Protein AF-A0A1G5LNW1-F1 (afdb_monomer)

Foldseek 3Di:
DVVVCCCVPPVVVVLVPDDQLSSLVVVLVVVVVVCVPLVVVLVVQLVVLVVVCVVVVDCVSNVRSCVSCVCVVCCVPPVVVVVVVSNPDNSVRGDDPDDPDPD

Radius of gyration: 18.61 Å; Cα contacts (8 Å, |Δi|>4): 54; chains: 1; bounding box: 40×34×56 Å

Mean pr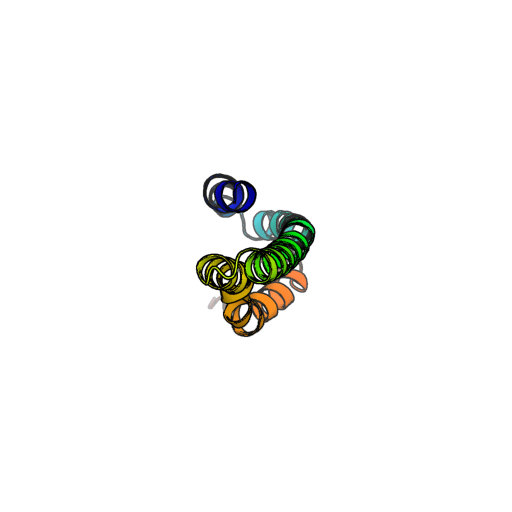edicted aligned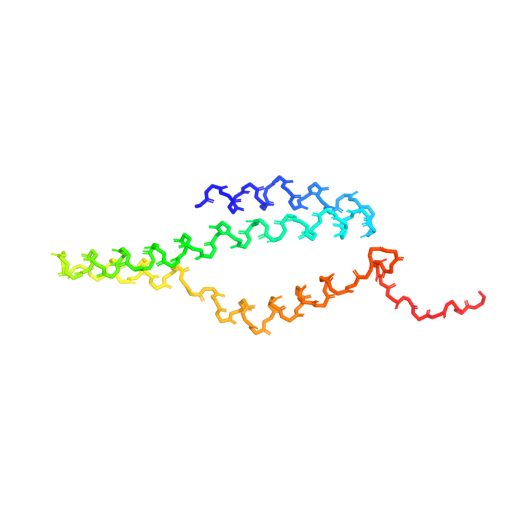 error: 5.72 Å

Solvent-accessible surface area (backbone atoms only — not comparable to full-atom values): 5802 Å² total; per-residue (Å²): 113,70,67,62,50,44,41,66,69,51,50,48,59,58,42,70,74,45,56,50,36,62,29,47,58,53,45,52,62,50,50,56,54,51,47,68,55,49,54,58,51,31,52,51,48,24,53,51,18,48,56,47,19,74,73,65,76,41,67,69,28,45,54,55,14,50,61,50,53,64,60,45,65,57,38,62,73,55,47,45,60,52,51,53,50,59,67,70,50,53,39,94,68,45,64,81,86,66,76,76,75,88,124

InterPro domains:
  IPR013901 Anthrone oxygenase [PF08592] (27-94)

Secondary structure (DSSP, 8-state):
-HHHHHIIIIIHHHHTTS-HHHHHHHHHHHHHHHHHHHHHHHHHHHHHHHHHHHHH--THHHHHHHHHHTTHHHIIIIIHHHHHHHHHS-GGG-S--------

Sequence (103 aa):
MTAALYINVAEQPARLGLDDHALLTEWKPSYKHGLAMQAPLAVLGFLLGLAAWWQAEHVGWVIGALLMIANWPVTFFAIMPTNNRLMATDPAAAGVALPLKAR

Organism: NCBI:txid549386

pLDDT: mean 90.23, std 12.16, range [39.91, 97.62]

Structure (mmCIF, N/CA/C/O backbone):
data_AF-A0A1G5LNW1-F1
#
_entry.id   AF-A0A1G5LNW1-F1
#
loop_
_atom_site.group_PDB
_atom_site.id
_atom_site.type_symbol
_atom_site.label_atom_id
_atom_site.label_alt_id
_atom_site.label_comp_id
_atom_site.label_asym_id
_atom_site.label_entity_id
_atom_site.label_seq_id
_atom_site.pdbx_PDB_ins_code
_atom_site.Cartn_x
_atom_site.Cartn_y
_atom_site.Cartn_z
_atom_site.occupancy
_atom_site.B_iso_or_equiv
_atom_site.auth_seq_id
_atom_site.auth_comp_id
_atom_site.auth_asym_id
_atom_sit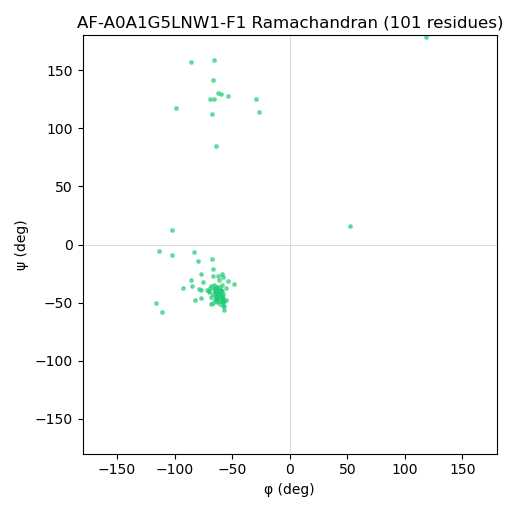e.auth_atom_id
_atom_site.pdbx_PDB_model_num
ATOM 1 N N . MET A 1 1 ? -6.920 9.083 1.286 1.00 59.88 1 MET A N 1
ATOM 2 C CA . MET A 1 1 ? -7.738 8.779 0.087 1.00 59.88 1 MET A CA 1
ATOM 3 C C . MET A 1 1 ? -7.144 9.359 -1.200 1.00 59.88 1 MET A C 1
ATOM 5 O O . MET A 1 1 ? -7.049 8.634 -2.179 1.00 59.88 1 MET A O 1
ATOM 9 N N . THR A 1 2 ? -6.677 10.613 -1.207 1.00 75.12 2 THR A N 1
ATOM 10 C CA . THR A 1 2 ? -6.108 11.288 -2.397 1.00 75.12 2 THR A CA 1
ATOM 11 C C . THR A 1 2 ? -4.884 10.589 -3.005 1.00 75.12 2 THR A C 1
ATOM 13 O O . THR A 1 2 ? -4.818 10.441 -4.219 1.00 75.12 2 THR A O 1
ATOM 16 N N . ALA A 1 3 ? -3.959 10.082 -2.183 1.00 84.00 3 ALA A N 1
ATOM 17 C CA . ALA A 1 3 ? -2.774 9.371 -2.677 1.00 84.00 3 ALA A CA 1
ATOM 18 C C . ALA A 1 3 ? -3.114 8.087 -3.453 1.00 84.00 3 ALA A C 1
ATOM 20 O O . ALA A 1 3 ? -2.548 7.835 -4.509 1.00 84.00 3 ALA A O 1
ATOM 21 N N . ALA A 1 4 ? -4.065 7.288 -2.959 1.00 86.25 4 ALA A N 1
ATOM 22 C CA . ALA A 1 4 ? -4.487 6.066 -3.643 1.00 86.25 4 ALA A CA 1
ATOM 23 C C . ALA A 1 4 ? -5.140 6.372 -5.000 1.00 86.25 4 ALA A C 1
ATOM 25 O O . ALA A 1 4 ? -4.891 5.662 -5.969 1.00 86.25 4 ALA A O 1
ATOM 26 N N . LEU A 1 5 ? -5.929 7.448 -5.091 1.00 91.94 5 LEU A N 1
ATOM 27 C CA . LEU A 1 5 ? -6.514 7.885 -6.361 1.00 91.94 5 LEU A CA 1
ATOM 28 C C . LEU A 1 5 ? -5.435 8.302 -7.362 1.00 91.94 5 LEU A C 1
ATOM 30 O O . LEU A 1 5 ? -5.467 7.843 -8.498 1.00 91.94 5 LEU A O 1
ATOM 34 N N . TYR A 1 6 ? -4.456 9.104 -6.936 1.00 91.19 6 TYR A N 1
ATOM 35 C CA . TYR A 1 6 ? -3.338 9.494 -7.796 1.00 91.19 6 TYR A CA 1
ATOM 36 C C . TYR A 1 6 ? -2.566 8.278 -8.322 1.00 91.19 6 TYR A C 1
ATOM 38 O O . TYR A 1 6 ? -2.321 8.187 -9.525 1.00 91.19 6 TYR A O 1
ATOM 46 N N . ILE A 1 7 ? -2.252 7.318 -7.443 1.00 91.12 7 ILE A N 1
ATOM 47 C CA . ILE A 1 7 ? -1.539 6.097 -7.832 1.00 91.12 7 ILE A CA 1
ATOM 48 C C . ILE A 1 7 ? -2.308 5.350 -8.928 1.00 91.12 7 ILE A C 1
ATOM 50 O O . ILE A 1 7 ? -1.727 4.989 -9.943 1.00 91.12 7 ILE A O 1
ATOM 54 N N . ASN A 1 8 ? -3.616 5.145 -8.752 1.00 91.88 8 ASN A N 1
ATOM 55 C CA . ASN A 1 8 ? -4.409 4.344 -9.689 1.00 91.88 8 ASN A CA 1
ATOM 56 C C . ASN A 1 8 ? -4.729 5.078 -11.003 1.00 91.88 8 ASN A C 1
ATOM 58 O O . ASN A 1 8 ? -4.849 4.435 -12.040 1.00 91.88 8 ASN A O 1
ATOM 62 N N . VAL A 1 9 ? -4.890 6.404 -10.971 1.00 94.81 9 VAL A N 1
ATOM 63 C CA . VAL A 1 9 ? -5.329 7.191 -12.138 1.00 94.81 9 VAL A CA 1
ATOM 64 C C . VAL A 1 9 ? -4.159 7.728 -12.956 1.00 94.81 9 VAL A C 1
ATOM 66 O O . VAL A 1 9 ? -4.252 7.786 -14.178 1.00 94.81 9 VAL A O 1
ATOM 69 N N . ALA A 1 10 ? -3.074 8.139 -12.303 1.00 94.38 10 ALA A N 1
ATOM 70 C CA . ALA A 1 10 ? -1.952 8.797 -12.964 1.00 94.38 10 ALA A CA 1
ATOM 71 C C . ALA A 1 10 ? -0.708 7.907 -12.974 1.00 94.38 10 ALA A C 1
ATOM 73 O O . ALA A 1 10 ? -0.197 7.566 -14.038 1.00 94.38 10 ALA A O 1
ATOM 74 N N . GLU A 1 11 ? -0.238 7.505 -11.793 1.00 93.88 11 GLU A N 1
ATOM 75 C CA . GLU A 1 11 ? 1.067 6.855 -11.646 1.00 93.88 11 GLU A CA 1
ATOM 76 C C . GLU A 1 11 ? 1.112 5.473 -12.306 1.00 93.88 11 GLU A C 1
ATOM 78 O O . GLU A 1 11 ? 2.003 5.185 -13.099 1.00 93.88 11 GLU A O 1
ATOM 83 N N . GLN A 1 12 ? 0.139 4.613 -12.005 1.00 94.19 12 GLN A N 1
ATOM 84 C CA . GLN A 1 12 ? 0.114 3.240 -12.490 1.00 94.19 12 GLN A CA 1
ATOM 85 C C . GLN A 1 12 ? -0.116 3.156 -14.006 1.00 94.19 12 GLN A C 1
ATOM 87 O O . GLN A 1 12 ? 0.642 2.433 -14.652 1.00 94.19 12 GLN A O 1
ATOM 92 N N . PRO A 1 13 ? -1.065 3.892 -14.618 1.00 96.00 13 PRO A N 1
ATOM 93 C CA . PRO A 1 13 ? -1.207 3.896 -16.073 1.00 96.00 13 PRO A CA 1
ATOM 94 C C . PRO A 1 13 ? 0.033 4.430 -16.794 1.00 96.00 13 PRO A C 1
ATOM 96 O O . PRO A 1 13 ? 0.450 3.841 -17.787 1.00 96.00 13 PRO A O 1
ATOM 99 N N . ALA A 1 14 ? 0.658 5.495 -16.279 1.00 95.25 14 ALA A N 1
ATOM 100 C CA . ALA A 1 14 ? 1.889 6.031 -16.858 1.00 95.25 14 ALA A CA 1
ATOM 101 C C . ALA A 1 14 ? 3.048 5.025 -16.762 1.00 95.25 14 ALA A C 1
ATOM 103 O O . ALA A 1 14 ? 3.759 4.805 -17.740 1.00 95.25 14 ALA A O 1
ATOM 104 N N . ARG A 1 15 ? 3.196 4.362 -15.609 1.00 95.44 15 ARG A N 1
ATOM 105 C CA . ARG A 1 15 ? 4.203 3.320 -15.374 1.00 95.44 15 ARG A CA 1
ATOM 106 C C . ARG A 1 15 ? 4.047 2.129 -16.319 1.00 95.44 15 ARG A C 1
ATOM 108 O O . ARG A 1 15 ? 5.046 1.615 -16.803 1.00 95.44 15 ARG A O 1
ATOM 115 N N . LEU A 1 16 ? 2.817 1.686 -16.584 1.00 95.00 16 LEU A N 1
ATOM 116 C CA . LEU A 1 16 ? 2.549 0.552 -17.480 1.00 95.00 16 LEU A CA 1
ATOM 117 C C . LEU A 1 16 ? 2.892 0.838 -18.952 1.00 95.00 16 LEU A C 1
ATOM 119 O O . LEU A 1 16 ? 2.932 -0.094 -19.748 1.00 95.00 16 LEU A O 1
ATOM 123 N N . GLY A 1 17 ? 3.138 2.100 -19.319 1.00 94.69 17 GLY A N 1
ATOM 124 C CA . GLY A 1 17 ? 3.643 2.474 -20.641 1.00 94.69 17 GLY A CA 1
ATOM 125 C C . GLY A 1 17 ? 5.165 2.359 -20.800 1.00 94.69 17 GLY A C 1
ATOM 126 O O . GLY A 1 17 ? 5.664 2.577 -21.902 1.00 94.69 17 GLY A O 1
ATOM 127 N N . LEU A 1 18 ? 5.903 2.062 -19.725 1.00 94.81 18 LEU A N 1
ATOM 128 C CA . LEU A 1 18 ? 7.360 1.902 -19.739 1.00 94.81 18 LEU A CA 1
ATOM 129 C C . LEU A 1 18 ? 7.763 0.468 -20.115 1.00 94.81 18 LEU A C 1
ATOM 131 O O . LEU A 1 18 ? 6.993 -0.470 -19.920 1.00 94.81 18 LEU A O 1
ATOM 135 N N . ASP A 1 19 ? 8.991 0.290 -20.613 1.00 95.50 19 ASP A N 1
ATOM 136 C CA . ASP A 1 19 ? 9.591 -1.043 -20.740 1.00 95.50 19 ASP A CA 1
ATOM 137 C C . ASP A 1 19 ? 9.838 -1.678 -19.360 1.00 95.50 19 ASP A C 1
ATOM 139 O O . ASP A 1 19 ? 9.945 -0.972 -18.356 1.00 95.50 19 ASP A O 1
ATOM 143 N N . ASP A 1 20 ? 9.960 -3.007 -19.299 1.00 94.50 20 ASP A N 1
ATOM 144 C CA . ASP A 1 20 ? 10.048 -3.754 -18.035 1.00 94.50 20 ASP A CA 1
ATOM 145 C C . ASP A 1 20 ? 11.189 -3.273 -17.119 1.00 94.50 20 ASP A C 1
ATOM 147 O O . ASP A 1 20 ? 11.018 -3.196 -15.896 1.00 94.50 20 ASP A O 1
ATOM 151 N N . HIS A 1 21 ? 12.341 -2.907 -17.691 1.00 94.56 21 HIS A N 1
ATOM 152 C CA . HIS A 1 21 ? 13.481 -2.405 -16.927 1.00 94.56 21 HIS A CA 1
ATOM 153 C C . HIS A 1 21 ? 13.165 -1.034 -16.319 1.00 94.56 21 HIS A C 1
ATOM 155 O O . HIS A 1 21 ? 13.346 -0.829 -15.113 1.00 94.56 21 HIS A O 1
ATOM 161 N N . ALA A 1 22 ? 12.687 -0.085 -17.129 1.00 94.94 22 ALA A N 1
ATOM 162 C CA . ALA A 1 22 ? 12.323 1.251 -16.662 1.00 94.94 22 ALA A CA 1
ATOM 163 C C . ALA A 1 22 ? 11.152 1.213 -15.664 1.00 94.94 22 ALA A C 1
ATOM 165 O O . ALA A 1 22 ? 11.202 1.882 -14.628 1.00 94.94 22 ALA A O 1
ATOM 166 N N . LEU A 1 23 ? 10.153 0.367 -15.922 1.00 96.19 23 LEU A N 1
ATOM 167 C CA . LEU A 1 23 ? 9.011 0.117 -15.048 1.00 96.19 23 LEU A CA 1
ATOM 168 C C . LEU A 1 23 ? 9.469 -0.352 -13.670 1.00 96.19 23 LEU A C 1
ATOM 170 O O . LEU A 1 23 ? 9.074 0.231 -12.659 1.00 96.19 23 LEU A O 1
ATOM 174 N N . LEU A 1 24 ? 10.309 -1.391 -13.605 1.00 96.00 24 LEU A N 1
ATOM 175 C CA . LEU A 1 24 ? 10.765 -1.934 -12.327 1.00 96.00 24 LEU A CA 1
ATOM 176 C C . LEU A 1 24 ? 11.694 -0.956 -11.594 1.00 96.00 24 LEU A C 1
ATOM 178 O O . LEU A 1 24 ? 11.635 -0.846 -10.366 1.00 96.00 24 LEU A O 1
ATOM 182 N N . THR A 1 25 ? 12.521 -0.222 -12.342 1.00 96.19 25 THR A N 1
ATOM 183 C CA . THR A 1 25 ? 13.416 0.808 -11.800 1.00 96.19 25 THR A CA 1
ATOM 184 C C . THR A 1 25 ? 12.637 1.920 -11.106 1.00 96.19 25 THR A C 1
ATOM 186 O O . THR A 1 25 ? 13.013 2.317 -10.005 1.00 96.19 25 THR A O 1
ATOM 189 N N . GLU A 1 26 ? 11.545 2.402 -11.705 1.00 95.94 26 GLU A N 1
ATOM 190 C CA . GLU A 1 26 ? 10.699 3.448 -11.119 1.00 95.94 26 GLU A CA 1
ATOM 191 C C . GLU A 1 26 ? 9.790 2.898 -10.006 1.00 95.94 26 GLU A C 1
ATOM 193 O O . GLU A 1 26 ? 9.647 3.517 -8.947 1.00 95.94 26 GLU A O 1
ATOM 198 N N . TRP A 1 27 ? 9.243 1.692 -10.181 1.00 96.00 27 TRP A N 1
ATOM 199 C CA . TRP A 1 27 ? 8.320 1.096 -9.217 1.00 96.00 27 TRP A CA 1
ATOM 200 C C . TRP A 1 27 ? 8.957 0.879 -7.839 1.00 96.00 27 TRP A C 1
ATOM 202 O O . TRP A 1 27 ? 8.314 1.124 -6.817 1.00 96.00 27 TRP A O 1
ATOM 21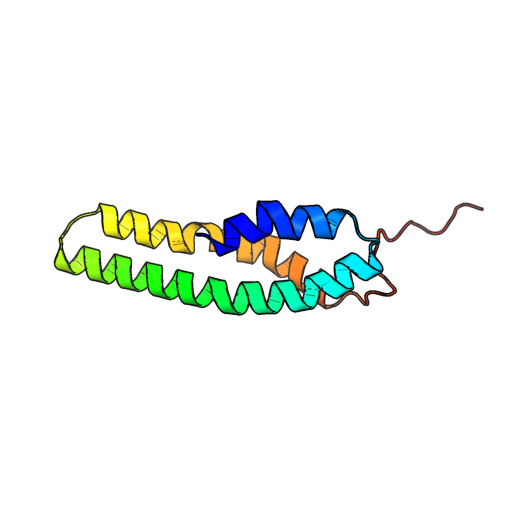2 N N . LYS A 1 28 ? 10.224 0.443 -7.776 1.00 95.94 28 LYS A N 1
ATOM 213 C CA . LYS A 1 28 ? 10.912 0.151 -6.505 1.00 95.94 28 LYS A CA 1
ATOM 214 C C . LYS A 1 28 ? 10.952 1.346 -5.537 1.00 95.94 28 LYS A C 1
ATOM 216 O O . LYS A 1 28 ? 10.517 1.188 -4.390 1.00 95.94 28 LYS A O 1
ATOM 221 N N . PRO A 1 29 ? 11.480 2.526 -5.916 1.00 95.19 29 PRO A N 1
ATOM 222 C CA . PRO A 1 29 ? 11.446 3.692 -5.049 1.00 95.19 29 PRO A CA 1
ATOM 223 C C . PRO A 1 29 ? 10.013 4.171 -4.804 1.00 95.19 29 PRO A C 1
ATOM 225 O O . PRO A 1 29 ? 9.715 4.478 -3.650 1.00 95.19 29 PRO A O 1
ATOM 228 N N . SER A 1 30 ? 9.116 4.181 -5.800 1.00 93.44 30 SER A N 1
ATOM 229 C CA . SER A 1 30 ? 7.722 4.600 -5.569 1.00 93.44 30 SER A CA 1
ATOM 230 C C . SER A 1 30 ? 7.043 3.743 -4.492 1.00 93.44 30 SER A C 1
ATOM 232 O O . SER A 1 30 ? 6.531 4.274 -3.504 1.00 93.44 30 SER A O 1
ATOM 234 N N . TYR A 1 31 ? 7.137 2.412 -4.590 1.00 92.62 31 TYR A N 1
ATOM 235 C CA . TYR A 1 31 ? 6.531 1.498 -3.624 1.00 92.62 31 TYR A CA 1
ATOM 236 C C . TYR A 1 31 ? 7.023 1.738 -2.192 1.00 92.62 31 TYR A C 1
ATOM 238 O O . TYR A 1 31 ? 6.220 1.740 -1.258 1.00 92.62 31 TYR A O 1
ATOM 246 N N . LYS A 1 32 ? 8.330 1.966 -1.998 1.00 92.19 32 LYS A N 1
ATOM 247 C CA . LYS A 1 32 ? 8.892 2.230 -0.662 1.00 92.19 32 LYS A CA 1
ATOM 248 C C . LYS A 1 32 ? 8.285 3.484 -0.035 1.00 92.19 32 LYS A C 1
ATOM 250 O O . LYS A 1 32 ? 7.876 3.443 1.124 1.00 92.19 32 LYS A O 1
ATOM 255 N N . HIS A 1 33 ? 8.195 4.572 -0.798 1.00 92.81 33 HIS A N 1
ATOM 256 C CA . HIS A 1 33 ? 7.618 5.825 -0.311 1.00 92.81 33 HIS A CA 1
ATOM 257 C C . HIS A 1 33 ? 6.102 5.710 -0.110 1.00 92.81 33 HIS A C 1
ATOM 259 O O . HIS A 1 33 ? 5.580 6.164 0.909 1.00 92.81 33 HIS A O 1
ATOM 265 N N . GLY A 1 34 ? 5.400 5.041 -1.029 1.00 89.19 34 GLY A N 1
ATOM 266 C CA . GLY A 1 34 ? 3.969 4.770 -0.919 1.00 89.19 34 GLY A CA 1
ATOM 267 C C . GLY A 1 34 ? 3.628 3.978 0.342 1.00 89.19 34 GLY A C 1
ATOM 268 O O . GLY A 1 34 ? 2.740 4.378 1.096 1.00 89.19 34 GLY A O 1
ATOM 269 N N . LEU A 1 35 ? 4.379 2.910 0.627 1.00 89.75 35 LEU A N 1
ATOM 270 C CA . LEU A 1 35 ? 4.211 2.105 1.838 1.00 89.75 35 LEU A CA 1
ATOM 271 C C . LEU A 1 35 ? 4.499 2.918 3.108 1.00 89.75 35 LEU A C 1
ATOM 273 O O . LEU A 1 35 ? 3.698 2.887 4.043 1.00 89.75 35 LEU A O 1
ATOM 277 N N . ALA A 1 36 ? 5.608 3.666 3.127 1.00 91.50 36 ALA A N 1
ATOM 278 C CA . ALA A 1 36 ? 6.005 4.494 4.265 1.00 91.50 36 ALA A CA 1
ATOM 279 C C . ALA A 1 36 ? 4.983 5.595 4.586 1.00 91.50 36 ALA A C 1
ATOM 281 O O . ALA A 1 36 ? 4.822 5.961 5.745 1.00 91.50 36 ALA A O 1
ATOM 282 N N . MET A 1 37 ? 4.264 6.100 3.581 1.00 91.19 37 MET A N 1
ATOM 283 C CA . MET A 1 37 ? 3.196 7.077 3.779 1.00 91.19 37 MET A CA 1
ATOM 284 C C . MET A 1 37 ? 1.873 6.420 4.192 1.00 91.19 37 MET A C 1
ATOM 286 O O . MET A 1 37 ? 1.209 6.887 5.114 1.00 91.19 37 MET A O 1
ATOM 290 N N . GLN A 1 38 ? 1.448 5.359 3.503 1.00 90.06 38 GLN A N 1
ATOM 291 C CA . GLN A 1 38 ? 0.094 4.824 3.663 1.00 90.06 38 GLN A CA 1
ATOM 292 C C . GLN A 1 38 ? -0.075 3.965 4.918 1.00 90.06 38 GLN A C 1
ATOM 294 O O . GLN A 1 38 ? -1.114 4.062 5.572 1.00 90.06 38 GLN A O 1
ATOM 299 N N . ALA A 1 39 ? 0.921 3.150 5.282 1.00 91.19 39 ALA A N 1
ATOM 300 C CA . ALA A 1 39 ? 0.786 2.243 6.421 1.00 91.19 39 ALA A CA 1
ATOM 301 C C . ALA A 1 39 ? 0.607 2.986 7.764 1.00 91.19 39 ALA A C 1
ATOM 303 O O . ALA A 1 39 ? -0.334 2.650 8.488 1.00 91.19 39 ALA A O 1
ATOM 304 N N . PRO A 1 40 ? 1.393 4.034 8.095 1.00 93.88 40 PRO A N 1
ATOM 305 C CA . PRO A 1 40 ? 1.181 4.794 9.327 1.00 93.88 40 PRO A CA 1
ATOM 306 C C . PRO A 1 40 ? -0.169 5.510 9.356 1.00 93.88 40 PRO A C 1
ATOM 308 O O . PRO A 1 40 ? -0.829 5.525 10.389 1.00 93.88 40 PRO A O 1
ATOM 311 N N . LEU A 1 41 ? -0.618 6.061 8.223 1.00 93.12 41 LEU A N 1
ATOM 312 C CA . LEU A 1 41 ? -1.921 6.724 8.136 1.00 93.12 41 LEU A CA 1
ATOM 313 C C . LEU A 1 41 ? -3.082 5.750 8.362 1.00 93.12 41 LEU A C 1
ATOM 315 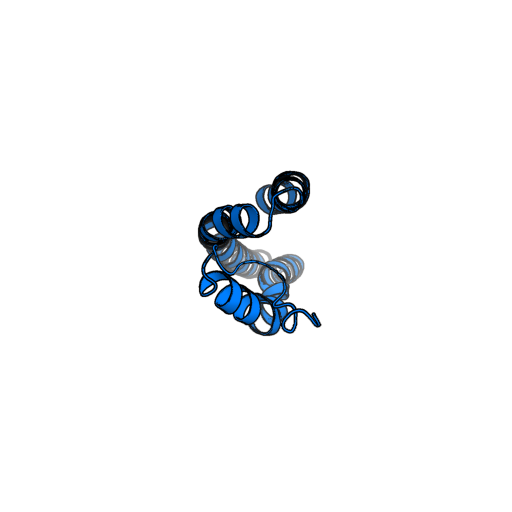O O . LEU A 1 41 ? -4.045 6.113 9.032 1.00 93.12 41 LEU A O 1
ATOM 319 N N . ALA A 1 42 ? -2.987 4.518 7.852 1.00 93.62 42 ALA A N 1
ATOM 320 C CA . ALA A 1 42 ? -3.983 3.478 8.109 1.00 93.62 42 ALA A CA 1
ATOM 321 C C . ALA A 1 42 ? -4.043 3.110 9.601 1.00 93.62 42 ALA A C 1
ATOM 323 O O . ALA A 1 42 ? -5.131 3.035 10.171 1.00 93.62 42 ALA A O 1
ATOM 324 N N . VAL A 1 43 ? -2.881 2.958 10.251 1.00 95.50 43 VAL A N 1
ATOM 325 C CA . VAL A 1 43 ? -2.793 2.698 11.699 1.00 95.50 43 VAL A CA 1
ATOM 326 C C . VAL A 1 43 ? -3.386 3.853 12.501 1.00 95.50 43 VAL A C 1
ATOM 328 O O . VAL A 1 43 ? -4.218 3.628 13.375 1.00 95.50 43 VAL A O 1
ATOM 331 N N . LEU A 1 44 ? -3.005 5.093 12.191 1.00 96.75 44 LEU A N 1
ATOM 332 C CA . LEU A 1 44 ? -3.538 6.272 12.872 1.00 96.75 44 LEU A CA 1
ATOM 333 C C . LEU A 1 44 ? -5.053 6.393 12.677 1.00 96.75 44 LEU A C 1
ATOM 335 O O . LEU A 1 44 ? -5.768 6.631 13.645 1.00 96.75 44 LEU A O 1
ATOM 339 N N . GLY A 1 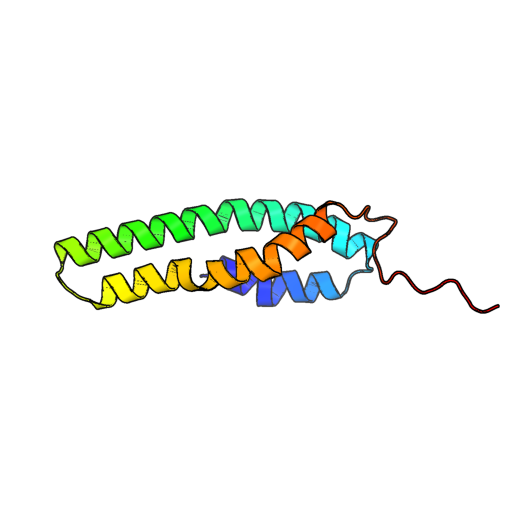45 ? -5.556 6.173 11.461 1.00 95.38 45 GLY A N 1
ATOM 340 C CA . GLY A 1 45 ? -6.991 6.179 11.174 1.00 95.38 45 GLY A CA 1
ATOM 341 C C . GLY A 1 45 ? -7.757 5.111 11.959 1.00 95.38 45 GLY A C 1
ATOM 342 O O . GLY A 1 45 ? -8.811 5.403 12.519 1.00 95.38 45 GLY A O 1
ATOM 343 N N . PHE A 1 46 ? -7.203 3.901 12.063 1.00 96.50 46 PHE A N 1
ATOM 344 C CA . PHE A 1 46 ? -7.766 2.827 12.882 1.00 96.50 46 PHE A CA 1
ATOM 345 C C . PHE A 1 46 ? -7.835 3.214 14.365 1.00 96.50 46 PHE A C 1
ATOM 347 O O . PHE A 1 46 ? -8.900 3.130 14.976 1.00 96.50 46 PHE A O 1
ATOM 354 N N . LEU A 1 47 ? -6.724 3.693 14.936 1.00 97.62 47 LEU A N 1
ATOM 355 C CA . LEU A 1 47 ? -6.653 4.074 16.350 1.00 97.62 47 LEU A CA 1
ATOM 356 C C . LEU A 1 47 ? -7.588 5.243 16.679 1.00 97.62 47 LEU A C 1
ATOM 358 O O . LEU A 1 47 ? -8.286 5.205 17.691 1.00 97.62 47 LEU A O 1
ATOM 362 N N . LEU A 1 48 ? -7.645 6.256 15.811 1.00 97.25 48 LEU A N 1
ATOM 363 C CA . LEU A 1 48 ? -8.554 7.391 15.974 1.00 97.25 48 LEU A CA 1
ATOM 364 C C . LEU A 1 48 ? -10.020 6.967 15.849 1.00 97.25 48 LEU A C 1
ATOM 366 O O . LEU A 1 48 ? -10.851 7.445 16.616 1.00 97.25 48 LEU A O 1
ATOM 370 N N . GLY A 1 49 ? -10.345 6.044 14.939 1.00 96.56 49 GLY A N 1
ATOM 371 C CA . GLY A 1 49 ? -11.691 5.482 14.828 1.00 96.56 49 GLY A CA 1
ATOM 372 C C . GLY A 1 49 ? -12.110 4.714 16.086 1.00 96.56 49 GLY A C 1
ATOM 373 O O . GLY A 1 49 ? -13.218 4.907 16.581 1.00 96.56 49 GLY A O 1
ATOM 374 N N . LEU A 1 50 ? -11.214 3.918 16.678 1.00 96.56 50 LEU A N 1
ATOM 375 C CA . LEU A 1 50 ? -11.482 3.264 17.964 1.00 96.56 50 LEU A CA 1
ATOM 376 C C . LEU A 1 50 ? -11.657 4.273 19.108 1.00 96.56 50 LEU A C 1
ATOM 378 O O . LEU A 1 50 ? -12.586 4.143 19.905 1.00 96.56 50 LEU A O 1
ATOM 382 N N . ALA A 1 51 ? -10.807 5.301 19.171 1.00 96.75 51 ALA A N 1
ATOM 383 C CA . ALA A 1 51 ? -10.917 6.358 20.173 1.00 96.75 51 ALA A CA 1
ATOM 384 C C . ALA A 1 51 ? -12.225 7.158 20.031 1.00 96.75 51 ALA A C 1
ATOM 386 O O . ALA A 1 51 ? -12.817 7.557 21.033 1.00 96.75 51 ALA A O 1
ATOM 387 N N . ALA A 1 52 ? -12.693 7.385 18.801 1.00 96.81 52 ALA A N 1
ATOM 388 C CA . ALA A 1 52 ? -13.961 8.054 18.528 1.00 96.81 52 ALA A CA 1
ATOM 389 C C . ALA A 1 52 ? -15.163 7.181 18.910 1.00 96.81 52 ALA A C 1
ATOM 391 O O . ALA A 1 52 ? -16.120 7.684 19.495 1.00 96.81 52 ALA A O 1
ATOM 392 N N . TRP A 1 53 ? -15.101 5.872 18.649 1.00 96.00 53 TRP A N 1
ATOM 393 C CA . TRP A 1 53 ? -16.126 4.938 19.112 1.00 96.00 53 TRP A CA 1
ATOM 394 C C . TRP A 1 53 ? -16.267 4.956 20.635 1.00 96.00 53 TRP A C 1
ATOM 396 O O . TRP A 1 53 ? -17.385 5.052 21.129 1.00 96.00 53 TRP A O 1
ATOM 406 N N . TRP A 1 54 ? -15.147 4.936 21.364 1.00 94.81 54 TRP A N 1
ATOM 407 C CA . TRP A 1 54 ? -15.149 4.980 22.828 1.00 94.81 54 TRP A CA 1
ATOM 408 C C . TRP A 1 54 ? -15.828 6.240 23.384 1.00 94.81 54 TRP A C 1
ATOM 410 O O . TRP A 1 54 ? -16.473 6.191 24.424 1.00 94.81 54 TRP A O 1
ATOM 420 N N . GLN A 1 55 ? -15.686 7.376 22.700 1.00 95.62 55 GLN A N 1
ATOM 421 C CA . GLN A 1 55 ? -16.249 8.654 23.145 1.00 95.62 55 GLN A CA 1
ATOM 422 C C . GLN A 1 55 ? -17.709 8.854 22.729 1.00 95.62 55 GLN A C 1
ATOM 424 O O . GLN A 1 55 ? -18.468 9.486 23.456 1.00 95.62 55 GLN A O 1
ATOM 429 N N . ALA A 1 56 ? -18.090 8.372 21.546 1.00 93.50 56 ALA A N 1
ATOM 430 C CA . ALA A 1 56 ? -19.399 8.641 20.952 1.00 93.50 56 ALA A CA 1
ATOM 431 C C . ALA A 1 56 ? -20.393 7.476 21.084 1.00 93.50 56 ALA A C 1
ATOM 433 O O . ALA A 1 56 ? -21.540 7.625 20.674 1.00 93.50 56 ALA A O 1
ATOM 434 N N . GLU A 1 57 ? -19.940 6.302 21.541 1.00 90.75 57 GLU A N 1
ATOM 435 C CA . GLU A 1 57 ? -20.692 5.034 21.606 1.00 90.75 57 GLU A CA 1
ATOM 436 C C . GLU A 1 57 ? -21.345 4.610 20.273 1.00 90.75 57 GLU A C 1
ATOM 438 O O . GLU A 1 57 ? -22.199 3.727 20.210 1.00 90.75 57 GLU A O 1
ATOM 443 N N . HIS A 1 58 ? -20.911 5.204 19.159 1.00 94.44 58 HIS A N 1
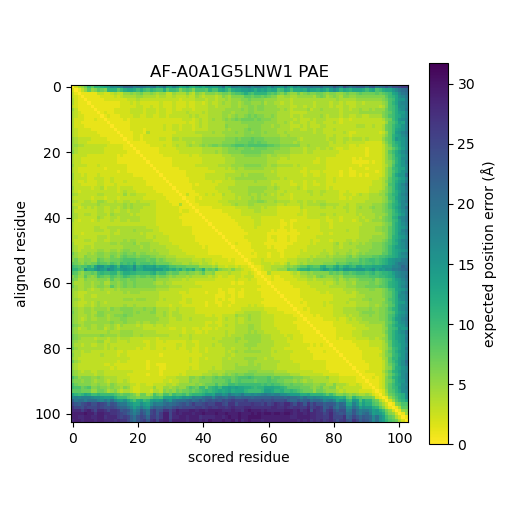ATOM 444 C CA . HIS A 1 58 ? -21.508 4.996 17.847 1.00 94.44 58 HIS A CA 1
ATOM 445 C C . HIS A 1 58 ? -20.713 3.974 17.026 1.00 94.44 58 HIS A C 1
ATOM 447 O O . HIS A 1 58 ? -19.567 4.214 16.636 1.00 94.44 58 HIS A O 1
ATOM 453 N N . VAL A 1 59 ? -21.353 2.850 16.691 1.00 94.38 59 VAL A N 1
ATOM 454 C CA . VAL A 1 59 ? -20.736 1.691 16.012 1.00 94.38 59 VAL A CA 1
ATOM 455 C C . VAL A 1 59 ? -20.101 2.043 14.659 1.00 94.38 59 VAL A C 1
ATOM 457 O O . VAL A 1 59 ? -19.115 1.427 14.256 1.00 94.38 59 VAL A O 1
ATOM 460 N N . GLY A 1 60 ? -20.603 3.075 13.971 1.00 96.06 60 GLY A N 1
ATOM 461 C CA . GLY A 1 60 ? -20.037 3.548 12.700 1.00 96.06 60 GLY A CA 1
ATOM 462 C C . GLY A 1 60 ? -18.536 3.869 12.758 1.00 96.06 60 GLY A C 1
ATOM 463 O O . GLY A 1 60 ? -17.828 3.639 11.780 1.00 96.06 60 GLY A O 1
ATOM 464 N N . TRP A 1 61 ? -18.026 4.315 13.911 1.00 96.50 61 TRP A N 1
ATOM 465 C CA . TRP A 1 61 ? -16.598 4.587 14.095 1.00 96.50 61 TRP A CA 1
ATOM 466 C C . TRP A 1 61 ? -15.745 3.312 14.105 1.00 96.50 61 TRP A C 1
ATOM 468 O O . TRP A 1 61 ? -14.669 3.294 13.508 1.00 96.50 61 TRP A O 1
ATOM 478 N N . VAL A 1 62 ? -16.252 2.221 14.692 1.00 95.50 62 VAL A N 1
ATOM 479 C CA . VAL A 1 62 ? -15.593 0.903 14.647 1.00 95.50 62 VAL A CA 1
ATOM 480 C C . VAL A 1 62 ? -15.578 0.361 13.228 1.00 95.50 62 VAL A C 1
ATOM 482 O O . VAL A 1 62 ? -14.556 -0.148 12.780 1.00 95.50 62 VAL A O 1
ATOM 485 N N . ILE A 1 63 ? -16.690 0.498 12.501 1.00 97.06 63 ILE A N 1
ATOM 486 C CA . ILE A 1 63 ? -16.773 0.060 11.102 1.00 97.06 63 ILE A CA 1
ATOM 487 C C . ILE A 1 63 ? -15.714 0.791 10.269 1.00 97.06 63 ILE A C 1
ATOM 489 O O . ILE A 1 63 ? -14.939 0.147 9.565 1.00 97.06 63 ILE A O 1
ATOM 493 N N . GLY A 1 64 ? -15.627 2.119 10.397 1.00 95.69 64 GLY A N 1
ATOM 494 C CA . GLY A 1 64 ? -14.607 2.918 9.719 1.00 95.69 64 GLY A CA 1
ATOM 495 C C . GLY A 1 64 ? -13.182 2.496 10.084 1.00 95.69 64 GLY A C 1
ATOM 496 O O . GLY A 1 64 ? -12.354 2.324 9.191 1.00 95.69 64 GLY A O 1
ATOM 497 N N . ALA A 1 65 ? -12.911 2.264 11.372 1.00 95.56 65 ALA A N 1
ATOM 498 C CA . ALA A 1 65 ? -11.617 1.774 11.837 1.00 95.56 65 ALA A CA 1
ATOM 499 C C . ALA A 1 65 ? -11.262 0.431 11.183 1.00 95.56 65 ALA A C 1
ATOM 501 O O . ALA A 1 65 ? -10.212 0.313 10.555 1.00 95.56 65 ALA A O 1
ATOM 502 N N . LEU A 1 66 ? -12.149 -0.565 11.260 1.00 96.19 66 LEU A N 1
ATOM 503 C CA . LEU A 1 66 ? -11.916 -1.887 10.674 1.00 96.19 66 LEU A CA 1
ATOM 504 C C . LEU A 1 66 ? -11.666 -1.805 9.165 1.00 96.19 66 LEU A C 1
ATOM 506 O O . LEU A 1 66 ? -10.757 -2.465 8.664 1.00 96.19 66 LEU A O 1
ATOM 510 N N . LEU A 1 67 ? -12.399 -0.949 8.447 1.00 95.56 67 LEU A N 1
ATOM 511 C CA . LEU A 1 67 ? -12.189 -0.728 7.015 1.00 95.56 67 LEU A CA 1
ATOM 512 C C . LEU A 1 67 ? -10.796 -0.165 6.685 1.00 95.56 67 LEU A C 1
ATOM 514 O O . LEU A 1 67 ? -10.293 -0.451 5.601 1.00 95.56 67 LEU A O 1
ATOM 518 N N . MET A 1 68 ? -10.140 0.571 7.592 1.00 94.50 68 MET A N 1
ATOM 519 C CA . MET A 1 68 ? -8.770 1.069 7.367 1.00 94.50 68 MET A CA 1
ATOM 520 C C . MET A 1 68 ? -7.721 -0.043 7.293 1.00 94.50 68 MET A C 1
ATOM 522 O O . MET A 1 68 ? -6.696 0.138 6.638 1.00 94.50 68 MET A O 1
ATOM 526 N N . ILE A 1 69 ? -7.963 -1.179 7.951 1.00 94.50 69 ILE A N 1
ATOM 527 C CA . ILE A 1 69 ? -7.027 -2.315 7.996 1.00 94.50 69 ILE A CA 1
ATOM 528 C C . ILE A 1 69 ? -7.556 -3.563 7.280 1.00 94.50 69 ILE A C 1
ATOM 530 O O . ILE A 1 69 ? -6.829 -4.543 7.129 1.00 94.50 69 ILE A O 1
ATOM 534 N N . ALA A 1 70 ? -8.803 -3.546 6.803 1.00 94.75 70 ALA A N 1
ATOM 535 C CA . ALA A 1 70 ? -9.473 -4.704 6.211 1.00 94.75 70 ALA A CA 1
ATOM 536 C C . ALA A 1 70 ? -8.746 -5.292 4.989 1.00 94.75 70 ALA A C 1
ATOM 538 O O . ALA A 1 70 ? -8.895 -6.476 4.696 1.00 94.75 70 ALA A O 1
ATOM 539 N N . ASN A 1 71 ? -7.945 -4.497 4.276 1.00 90.88 71 ASN A N 1
ATOM 540 C CA . ASN A 1 71 ? -7.175 -4.967 3.124 1.00 90.88 71 ASN A CA 1
ATOM 541 C C . ASN A 1 71 ? -5.879 -5.706 3.509 1.00 90.88 71 ASN A C 1
ATOM 543 O O . ASN A 1 71 ? -5.285 -6.373 2.661 1.00 90.88 71 ASN A O 1
ATOM 547 N N . TRP A 1 72 ? -5.420 -5.606 4.760 1.00 94.50 72 TRP A N 1
ATOM 548 C CA . TRP A 1 72 ? -4.134 -6.154 5.196 1.00 94.50 72 TRP A CA 1
ATOM 549 C C . TRP A 1 72 ? -3.990 -7.673 5.050 1.00 94.50 72 TRP A C 1
ATOM 551 O O . TRP A 1 72 ? -2.899 -8.095 4.670 1.00 94.50 72 TRP A O 1
ATOM 561 N N . PRO A 1 73 ? -5.024 -8.512 5.268 1.00 95.00 73 PRO A N 1
ATOM 562 C CA . PRO A 1 73 ? -4.909 -9.945 5.011 1.00 95.00 73 PRO A CA 1
ATOM 563 C C . PRO A 1 73 ? -4.472 -10.240 3.570 1.00 95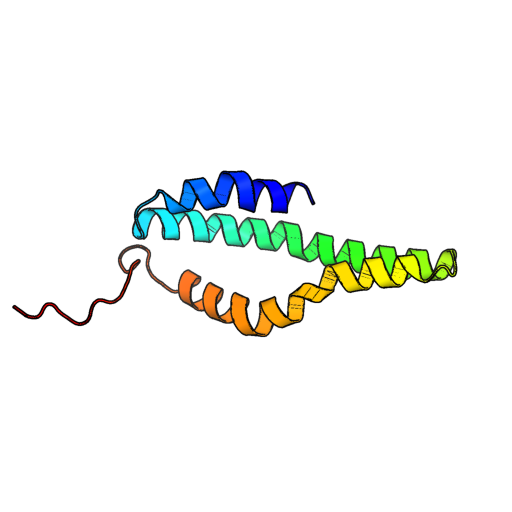.00 73 PRO A C 1
ATOM 565 O O . PRO A 1 73 ? -3.508 -10.970 3.348 1.00 95.00 73 PRO A O 1
ATOM 568 N N . VAL A 1 74 ? -5.104 -9.600 2.583 1.00 94.12 74 VAL A N 1
ATOM 569 C CA . VAL A 1 74 ? -4.712 -9.736 1.170 1.00 94.12 74 VAL A CA 1
ATOM 570 C C . VAL A 1 74 ? -3.303 -9.186 0.949 1.00 94.12 74 VAL A C 1
ATOM 572 O O . VAL A 1 74 ? -2.500 -9.801 0.242 1.00 94.12 74 VAL A O 1
ATOM 575 N N . THR A 1 75 ? -2.966 -8.067 1.598 1.00 92.44 75 THR A N 1
ATOM 576 C CA . THR A 1 75 ? -1.623 -7.490 1.520 1.00 92.44 75 THR A CA 1
ATOM 577 C C . THR A 1 75 ? -0.554 -8.474 1.991 1.00 92.44 75 THR A C 1
ATOM 579 O O . THR A 1 75 ? 0.415 -8.692 1.273 1.00 92.44 75 THR A O 1
ATOM 582 N N . PHE A 1 76 ? -0.719 -9.107 3.152 1.00 93.69 76 PHE A N 1
ATOM 583 C CA . PHE A 1 76 ? 0.291 -10.007 3.708 1.00 93.69 76 PHE A CA 1
ATOM 584 C C . PHE A 1 76 ? 0.397 -11.335 2.959 1.00 93.69 76 PHE A C 1
ATOM 586 O O . PHE A 1 76 ? 1.508 -11.822 2.756 1.00 93.69 76 PHE A O 1
ATOM 593 N N . PHE A 1 77 ? -0.724 -11.915 2.522 1.00 94.56 77 PHE A N 1
ATOM 594 C CA . PHE A 1 77 ? -0.709 -13.242 1.900 1.00 94.56 77 PHE A CA 1
ATOM 595 C C . PHE A 1 77 ? -0.417 -13.225 0.396 1.00 94.56 77 PHE A C 1
ATOM 597 O O . PHE A 1 77 ? 0.174 -14.178 -0.107 1.00 94.56 77 PHE A O 1
ATOM 604 N N . ALA A 1 78 ? -0.793 -12.166 -0.327 1.00 94.25 78 ALA A N 1
ATOM 605 C CA . ALA A 1 78 ? -0.648 -12.112 -1.784 1.00 94.25 78 ALA A CA 1
ATOM 606 C C . ALA A 1 78 ? 0.319 -11.014 -2.250 1.00 94.25 78 ALA A C 1
ATOM 608 O O . ALA A 1 78 ? 1.240 -11.272 -3.031 1.00 94.25 78 ALA A O 1
ATOM 609 N N . ILE A 1 79 ? 0.136 -9.786 -1.760 1.00 93.50 79 ILE A N 1
ATOM 610 C CA . ILE A 1 79 ? 0.852 -8.615 -2.285 1.00 93.50 79 ILE A CA 1
ATOM 611 C C . ILE A 1 79 ? 2.298 -8.577 -1.775 1.00 93.50 79 ILE A C 1
ATOM 613 O O . ILE A 1 79 ? 3.222 -8.396 -2.559 1.00 93.50 79 ILE A O 1
ATOM 617 N N . MET A 1 80 ? 2.526 -8.798 -0.480 1.00 93.88 80 MET A N 1
ATOM 618 C CA . MET A 1 80 ? 3.846 -8.699 0.144 1.00 93.88 80 MET A CA 1
ATOM 619 C C . MET A 1 80 ? 4.842 -9.744 -0.391 1.00 93.88 80 MET A C 1
ATOM 621 O O . MET A 1 80 ? 5.954 -9.346 -0.737 1.00 93.88 80 MET A O 1
ATOM 625 N N . PRO A 1 81 ? 4.488 -11.036 -0.563 1.00 95.62 81 PRO A N 1
ATOM 626 C CA . PRO A 1 81 ? 5.391 -12.007 -1.182 1.00 95.62 81 PRO A CA 1
ATOM 627 C C . PRO A 1 81 ? 5.754 -11.627 -2.620 1.00 95.62 81 PRO A C 1
ATOM 629 O O . PRO A 1 81 ? 6.910 -11.753 -3.024 1.00 95.62 81 PRO A O 1
ATOM 632 N N . THR A 1 82 ? 4.780 -11.122 -3.380 1.00 94.94 82 THR A N 1
ATOM 633 C CA . THR A 1 82 ? 4.982 -10.660 -4.759 1.00 94.94 82 THR A CA 1
ATOM 634 C C . THR A 1 82 ? 5.916 -9.453 -4.798 1.00 94.94 82 THR A C 1
ATOM 636 O O . THR A 1 82 ? 6.910 -9.461 -5.520 1.00 94.94 82 THR A O 1
ATOM 639 N N . ASN A 1 83 ? 5.673 -8.454 -3.952 1.00 95.06 83 ASN A N 1
ATOM 640 C CA . ASN A 1 83 ? 6.493 -7.248 -3.880 1.00 95.06 83 ASN A CA 1
ATOM 641 C C . ASN A 1 83 ? 7.913 -7.540 -3.398 1.00 95.06 83 ASN A C 1
ATOM 643 O O . ASN A 1 83 ? 8.855 -6.928 -3.891 1.00 95.06 83 ASN A O 1
ATOM 647 N N . ASN A 1 84 ? 8.091 -8.499 -2.488 1.00 95.44 84 ASN A N 1
ATOM 648 C CA . ASN A 1 84 ? 9.418 -8.935 -2.056 1.00 95.44 84 ASN A CA 1
ATOM 649 C C . ASN A 1 84 ? 10.209 -9.555 -3.215 1.00 95.44 84 ASN A C 1
ATOM 651 O O . ASN A 1 84 ? 11.393 -9.259 -3.367 1.00 95.44 84 ASN A O 1
ATOM 655 N N . ARG A 1 85 ? 9.557 -10.363 -4.065 1.00 94.62 85 ARG A N 1
ATOM 656 C CA . ARG A 1 85 ? 10.180 -10.905 -5.283 1.00 94.62 85 ARG A CA 1
ATOM 657 C C . ARG A 1 85 ? 10.564 -9.786 -6.251 1.00 94.62 85 ARG A C 1
ATOM 659 O O . ARG A 1 85 ? 11.720 -9.721 -6.647 1.00 94.62 85 ARG A O 1
ATOM 666 N N . LEU A 1 86 ? 9.647 -8.861 -6.544 1.00 94.06 86 LEU A N 1
ATOM 667 C CA . LEU A 1 86 ? 9.910 -7.713 -7.425 1.00 94.06 86 LEU A CA 1
ATOM 668 C C . LEU A 1 86 ? 11.044 -6.816 -6.901 1.00 94.06 86 LEU A C 1
ATOM 670 O O . LEU A 1 86 ? 11.884 -6.348 -7.665 1.00 94.06 86 LEU A O 1
ATOM 674 N N . MET A 1 87 ? 11.114 -6.598 -5.587 1.00 95.44 87 MET A N 1
ATOM 675 C CA . MET A 1 87 ? 12.197 -5.836 -4.959 1.00 95.44 87 MET A CA 1
ATOM 676 C C . MET A 1 87 ? 13.560 -6.509 -5.119 1.00 95.44 87 MET A C 1
ATOM 678 O O . MET A 1 87 ? 14.557 -5.806 -5.308 1.00 95.44 87 MET A O 1
ATOM 682 N N . ALA A 1 88 ? 13.600 -7.841 -5.063 1.00 95.75 88 ALA A N 1
ATOM 683 C CA . ALA A 1 88 ? 14.814 -8.631 -5.229 1.00 95.75 88 ALA A CA 1
ATOM 684 C C . ALA A 1 88 ? 15.257 -8.770 -6.698 1.00 95.75 88 ALA A C 1
ATOM 686 O O . ALA A 1 88 ? 16.445 -8.952 -6.947 1.00 95.75 88 ALA A O 1
ATOM 687 N N . THR A 1 89 ? 14.344 -8.657 -7.668 1.00 94.31 89 THR A N 1
ATOM 688 C CA . THR A 1 89 ? 14.659 -8.740 -9.103 1.00 94.31 89 THR A CA 1
ATOM 689 C C . THR A 1 89 ? 15.540 -7.574 -9.554 1.00 94.31 89 THR A C 1
ATOM 691 O O . THR A 1 89 ? 15.173 -6.416 -9.370 1.00 94.31 89 THR A O 1
ATOM 694 N N . ASP A 1 90 ? 16.692 -7.849 -10.165 1.00 92.69 90 ASP A N 1
ATOM 695 C CA . ASP A 1 90 ? 17.502 -6.824 -10.840 1.00 92.69 90 ASP A CA 1
ATOM 696 C C . ASP A 1 90 ? 16.698 -6.218 -12.010 1.00 92.69 90 ASP A C 1
ATOM 698 O O . ASP A 1 90 ? 16.158 -6.991 -12.803 1.00 92.69 90 ASP A O 1
ATOM 702 N N . PRO A 1 91 ? 16.592 -4.880 -12.150 1.00 91.50 91 PRO A N 1
ATOM 703 C CA . PRO A 1 91 ? 15.975 -4.259 -13.322 1.00 91.50 91 PRO A CA 1
ATOM 704 C C . PRO A 1 91 ? 16.472 -4.797 -14.668 1.00 91.50 91 PRO A C 1
ATOM 706 O O . PRO A 1 91 ? 15.676 -4.912 -15.594 1.00 91.50 91 PRO A O 1
ATOM 709 N N . ALA A 1 92 ? 17.746 -5.188 -14.787 1.00 90.44 92 ALA A N 1
ATOM 710 C CA . ALA A 1 92 ? 18.293 -5.790 -16.009 1.00 90.44 92 ALA A CA 1
ATOM 711 C C . ALA A 1 92 ? 17.697 -7.172 -16.334 1.00 90.44 92 ALA A C 1
ATOM 713 O O . ALA A 1 92 ? 17.739 -7.614 -17.480 1.00 90.44 92 ALA A O 1
ATOM 714 N N . ALA A 1 93 ? 17.134 -7.846 -15.332 1.00 89.00 93 ALA A N 1
ATOM 715 C CA . ALA A 1 93 ? 16.428 -9.115 -15.456 1.00 89.00 93 ALA A CA 1
ATOM 716 C C . ALA A 1 93 ? 14.898 -8.941 -15.415 1.00 89.00 93 ALA A C 1
ATOM 718 O O . ALA A 1 93 ? 14.175 -9.924 -15.240 1.00 89.00 93 ALA A O 1
ATOM 719 N N . ALA A 1 94 ? 14.395 -7.706 -15.525 1.00 88.44 94 ALA A N 1
ATOM 720 C CA . ALA A 1 94 ? 12.966 -7.446 -15.572 1.00 88.44 94 ALA A CA 1
ATOM 721 C C . ALA A 1 94 ? 12.343 -8.015 -16.857 1.00 88.44 94 ALA A C 1
ATOM 723 O O . ALA A 1 94 ? 12.938 -7.963 -17.934 1.00 88.44 94 ALA A O 1
ATOM 724 N N . GLY A 1 95 ? 11.133 -8.553 -16.717 1.00 83.31 95 GLY A N 1
ATOM 725 C CA . GLY A 1 95 ? 10.355 -9.142 -17.803 1.00 83.31 95 GLY A CA 1
ATOM 726 C C . GLY A 1 95 ? 10.054 -10.622 -17.599 1.00 83.31 95 GLY A C 1
ATOM 727 O O . GLY A 1 95 ? 10.418 -11.239 -16.594 1.00 83.31 95 GLY A O 1
ATOM 728 N N . VAL A 1 96 ? 9.314 -11.201 -18.543 1.00 77.62 96 VAL A N 1
ATOM 729 C CA . VAL A 1 96 ? 8.975 -12.627 -18.497 1.00 77.62 96 VAL A CA 1
ATOM 730 C C . VAL A 1 96 ? 10.252 -13.425 -18.736 1.00 77.62 96 VAL A C 1
ATOM 732 O O . VAL A 1 96 ? 10.907 -13.254 -19.764 1.00 77.62 96 VAL A O 1
ATOM 735 N N . ALA A 1 97 ? 10.584 -14.338 -17.819 1.00 62.88 97 ALA A N 1
ATOM 736 C CA . ALA A 1 97 ? 11.561 -15.385 -18.083 1.00 62.88 97 ALA A CA 1
ATOM 737 C C . ALA A 1 97 ? 11.001 -16.277 -19.199 1.00 62.88 97 ALA A C 1
ATOM 739 O O . ALA A 1 97 ? 10.314 -17.266 -18.944 1.00 62.88 97 ALA A O 1
ATOM 740 N N . LEU A 1 98 ? 11.214 -15.878 -20.452 1.00 54.19 98 LEU A N 1
ATOM 741 C CA . LEU A 1 98 ? 10.883 -16.714 -21.590 1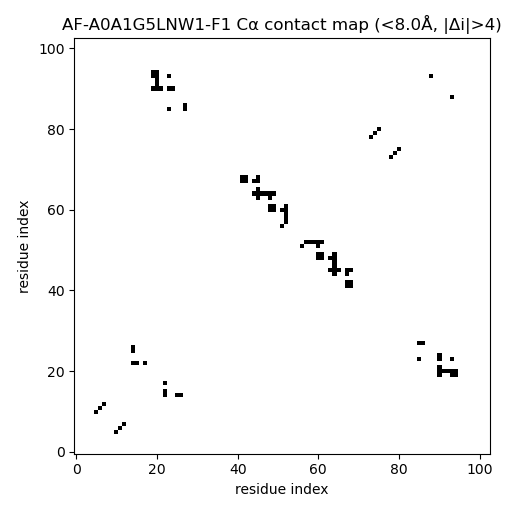.00 54.19 98 LEU A CA 1
ATOM 742 C C . LEU A 1 98 ? 11.696 -18.006 -21.434 1.00 54.19 98 LEU A C 1
ATOM 744 O O . LEU A 1 98 ? 12.912 -17.922 -21.222 1.00 54.19 98 LEU A O 1
ATOM 748 N N . PRO A 1 99 ? 11.078 -19.199 -21.528 1.00 47.38 99 PRO A N 1
ATOM 749 C CA . PRO A 1 99 ? 11.862 -20.405 -21.728 1.00 47.38 99 PRO A CA 1
ATOM 750 C C . PRO A 1 99 ? 12.738 -20.153 -22.955 1.00 47.38 99 PRO A C 1
ATOM 752 O O . PRO A 1 99 ? 12.244 -19.663 -23.973 1.00 47.38 99 PRO A O 1
ATOM 755 N N . LEU A 1 100 ? 14.044 -20.387 -22.795 1.00 52.91 100 LEU A N 1
ATOM 756 C CA . LEU A 1 100 ? 15.081 -20.221 -23.813 1.00 52.91 100 LEU A CA 1
ATOM 757 C C . LEU A 1 100 ? 14.521 -20.453 -25.218 1.00 52.91 100 LEU A C 1
ATOM 759 O O . LEU A 1 100 ? 13.931 -21.504 -25.476 1.00 52.91 100 LEU A O 1
ATOM 763 N N . LYS A 1 101 ? 14.715 -19.456 -26.092 1.00 39.91 101 LYS A N 1
ATOM 764 C CA . LYS A 1 101 ? 14.473 -19.521 -27.537 1.00 39.91 101 LYS A CA 1
ATOM 765 C C . LYS A 1 101 ? 14.614 -20.956 -28.048 1.00 39.91 101 LYS A C 1
ATOM 767 O O . LYS A 1 101 ? 15.708 -21.515 -28.062 1.00 39.91 101 LYS A O 1
ATOM 772 N N . ALA A 1 102 ? 13.512 -21.530 -28.518 1.00 46.62 102 ALA A N 1
ATOM 773 C CA . ALA A 1 102 ? 13.617 -22.548 -29.540 1.00 46.62 102 ALA A CA 1
ATOM 774 C C . ALA A 1 102 ? 14.131 -21.845 -30.808 1.00 46.62 102 ALA A C 1
ATOM 776 O O . ALA A 1 102 ? 13.383 -21.074 -31.411 1.00 46.62 102 ALA A O 1
ATOM 777 N N . ARG A 1 103 ? 15.371 -22.185 -31.189 1.00 42.38 103 ARG A N 1
ATOM 778 C CA . ARG A 1 103 ? 16.120 -21.839 -32.417 1.00 42.38 103 ARG A CA 1
ATOM 779 C C . ARG A 1 103 ? 17.078 -20.654 -32.328 1.00 42.38 103 ARG A C 1
ATOM 781 O O . ARG A 1 103 ? 16.646 -19.524 -32.009 1.00 42.38 103 ARG A O 1
#